Protein AF-A0A8S0FYY2-F1 (afdb_monomer_lite)

InterPro domains:
  IPR036135 MoeA, N-terminal and linker domain superfamily [SSF63882] (7-50)

Foldseek 3Di:
DDPCVPDDDPVRVVCVVVVPDDDDLDDDDDDPVPCVPHDDNDDDDDPDDDDPDD

Organism: Escherichia coli (NCBI:txid562)

Radius of gyration: 21.69 Å; chains: 1; bounding box: 48×32×58 Å

Secondary structure (DSSP, 8-state):
--TTTTPPPHHHHHHHHHHTPPPP-------GGG-TTPPPSS----SS------

Structure (mmCIF, N/CA/C/O backbone):
data_AF-A0A8S0FYY2-F1
#
_entry.id   AF-A0A8S0FYY2-F1
#
loop_
_atom_site.group_PDB
_atom_site.id
_atom_site.type_symbol
_atom_site.label_atom_id
_atom_site.label_alt_id
_atom_site.label_c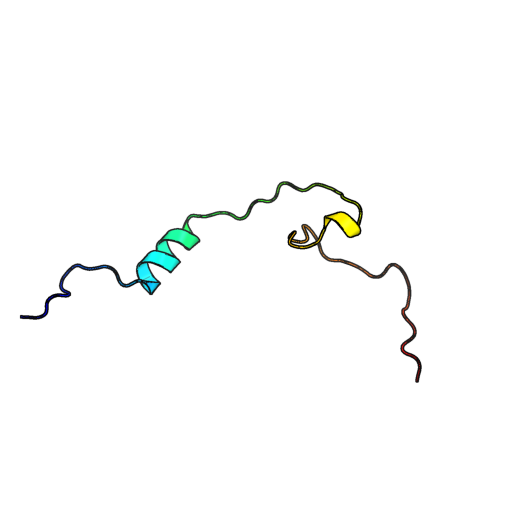omp_id
_atom_site.label_asym_id
_atom_site.label_entity_id
_atom_site.label_seq_id
_atom_site.pdbx_PDB_ins_code
_atom_site.Cartn_x
_atom_site.Cartn_y
_atom_site.Cartn_z
_atom_site.occupancy
_atom_site.B_iso_or_equiv
_atom_site.auth_seq_id
_atom_site.auth_comp_id
_atom_site.auth_asym_id
_atom_site.auth_atom_id
_atom_site.pdbx_PDB_model_num
ATOM 1 N N . MET A 1 1 ? 34.845 -22.702 -23.270 1.00 44.88 1 MET A N 1
ATOM 2 C CA . MET A 1 1 ? 34.176 -21.531 -23.870 1.00 44.88 1 MET A CA 1
ATOM 3 C C . MET A 1 1 ? 32.962 -21.258 -23.003 1.00 44.88 1 MET A C 1
ATOM 5 O O . MET A 1 1 ? 32.149 -22.158 -22.839 1.00 44.88 1 MET A O 1
ATOM 9 N N . GLU A 1 2 ? 32.952 -20.129 -22.305 1.00 49.94 2 GLU A N 1
ATOM 10 C CA . GLU A 1 2 ? 32.018 -19.837 -21.212 1.00 49.94 2 GLU A CA 1
ATOM 11 C C . GLU A 1 2 ? 30.642 -19.456 -21.786 1.00 49.94 2 GLU A C 1
ATOM 13 O O . GLU A 1 2 ? 30.524 -18.502 -22.545 1.00 49.94 2 GLU A O 1
ATOM 18 N N . PHE A 1 3 ? 29.606 -20.244 -21.488 1.00 59.88 3 PHE A N 1
ATOM 19 C CA . PHE A 1 3 ? 28.280 -20.206 -22.136 1.00 59.88 3 PHE A CA 1
ATOM 20 C C . PHE A 1 3 ? 27.404 -18.993 -21.746 1.00 59.88 3 PHE A C 1
ATOM 22 O O . PHE A 1 3 ? 26.224 -18.935 -22.079 1.00 59.88 3 PHE A O 1
ATOM 29 N N . THR A 1 4 ? 27.966 -18.034 -21.012 1.00 62.00 4 THR A N 1
ATOM 30 C CA . THR A 1 4 ? 27.265 -16.896 -20.395 1.00 62.00 4 THR A CA 1
ATOM 31 C C . THR A 1 4 ? 27.591 -15.556 -21.053 1.00 62.00 4 THR A C 1
ATOM 33 O O . THR A 1 4 ? 27.073 -14.524 -20.627 1.00 62.00 4 THR A O 1
ATOM 36 N N . THR A 1 5 ? 28.424 -15.535 -22.099 1.00 58.12 5 THR A N 1
ATOM 37 C CA . THR A 1 5 ? 28.805 -14.293 -22.781 1.00 58.12 5 THR A CA 1
ATOM 38 C C . THR A 1 5 ? 27.588 -13.683 -23.495 1.00 58.12 5 THR A C 1
ATOM 40 O O . THR A 1 5 ? 27.210 -14.123 -24.576 1.00 58.12 5 THR A O 1
ATOM 43 N N . GLY A 1 6 ? 26.957 -12.680 -22.872 1.00 70.56 6 GLY A N 1
ATOM 44 C CA . GLY A 1 6 ? 25.817 -11.932 -23.425 1.00 70.56 6 GLY A CA 1
ATOM 45 C C . GLY A 1 6 ? 24.465 -12.146 -22.731 1.00 70.56 6 GLY A C 1
ATOM 46 O O . GLY A 1 6 ? 23.487 -11.525 -23.143 1.00 70.56 6 GLY A O 1
ATOM 47 N N . LEU A 1 7 ? 24.381 -12.980 -21.687 1.00 87.25 7 LEU A N 1
ATOM 48 C CA . LEU A 1 7 ? 23.153 -13.135 -20.899 1.00 87.25 7 LEU A CA 1
ATOM 49 C C . LEU A 1 7 ? 23.080 -12.103 -19.768 1.00 87.25 7 LEU A C 1
ATOM 51 O O . LEU A 1 7 ? 24.077 -11.787 -19.122 1.00 87.25 7 LEU A O 1
ATOM 55 N N . MET A 1 8 ? 21.875 -11.598 -19.515 1.00 87.06 8 MET A N 1
ATOM 56 C CA . MET A 1 8 ? 21.597 -10.720 -18.382 1.00 87.06 8 MET A CA 1
ATOM 57 C C . MET A 1 8 ? 21.424 -11.558 -17.111 1.00 87.06 8 MET A C 1
ATOM 59 O O . MET A 1 8 ? 20.719 -12.568 -17.127 1.00 87.06 8 MET A O 1
ATOM 63 N N . SER A 1 9 ? 22.050 -11.139 -16.007 1.00 91.25 9 SER A N 1
ATOM 64 C CA . SER A 1 9 ? 21.814 -11.772 -14.706 1.00 91.25 9 SER A CA 1
ATOM 65 C C . SER A 1 9 ? 20.381 -11.512 -14.230 1.00 91.25 9 SER A C 1
ATOM 67 O O . SER A 1 9 ? 19.787 -10.486 -14.572 1.00 91.25 9 SER A O 1
ATOM 69 N N . LEU A 1 10 ? 19.833 -12.414 -13.414 1.00 93.38 10 LEU A N 1
ATOM 70 C CA . LEU A 1 10 ? 18.505 -12.224 -12.828 1.00 93.38 10 LEU A CA 1
ATOM 71 C C . LEU A 1 10 ? 18.423 -10.916 -12.026 1.00 93.38 10 LEU A C 1
ATOM 73 O O . LEU A 1 10 ? 17.465 -10.166 -12.187 1.00 93.38 10 LEU A O 1
ATOM 77 N N . ASP A 1 11 ? 19.442 -10.612 -11.221 1.00 95.69 11 ASP A N 1
ATOM 78 C CA . ASP A 1 11 ? 19.491 -9.386 -10.420 1.00 95.69 11 ASP A CA 1
ATOM 79 C C . ASP A 1 11 ? 19.538 -8.132 -11.297 1.00 95.69 11 ASP A C 1
ATOM 81 O O . ASP A 1 11 ? 18.862 -7.143 -11.012 1.00 95.69 11 ASP A O 1
ATOM 85 N N . THR A 1 12 ? 20.298 -8.163 -12.397 1.00 94.50 12 THR A N 1
ATOM 86 C CA . THR A 1 12 ? 20.318 -7.063 -13.373 1.00 94.50 12 THR A CA 1
ATOM 87 C C . THR A 1 12 ? 18.938 -6.875 -13.994 1.00 94.50 12 THR A C 1
ATOM 89 O O . THR A 1 12 ? 18.444 -5.753 -14.031 1.00 94.50 12 THR A O 1
ATOM 92 N N . ALA A 1 13 ? 18.293 -7.960 -14.429 1.00 95.81 13 ALA A N 1
ATOM 93 C CA . ALA A 1 13 ? 16.966 -7.901 -15.032 1.00 95.81 13 ALA A CA 1
ATOM 94 C C . ALA A 1 13 ? 15.917 -7.355 -14.056 1.00 95.81 13 ALA A C 1
ATOM 96 O O . ALA A 1 13 ? 15.124 -6.489 -14.419 1.00 95.81 13 ALA A O 1
ATOM 97 N N . LEU A 1 14 ? 15.943 -7.817 -12.804 1.00 97.31 14 LEU A N 1
ATOM 98 C CA . LEU A 1 14 ? 15.007 -7.383 -11.774 1.00 97.31 14 LEU A CA 1
ATOM 99 C C . LEU A 1 14 ? 15.172 -5.894 -11.454 1.00 97.31 14 LEU A C 1
ATOM 101 O O . LEU A 1 14 ? 14.185 -5.160 -11.437 1.00 97.31 14 LEU A O 1
ATOM 105 N N . ASN A 1 15 ? 16.409 -5.434 -11.254 1.00 97.06 15 ASN A N 1
ATOM 106 C CA . ASN A 1 15 ? 16.684 -4.022 -10.996 1.00 97.06 15 ASN A CA 1
ATOM 107 C C . ASN A 1 15 ? 16.277 -3.137 -12.181 1.00 97.06 15 ASN A C 1
ATOM 109 O O . ASN A 1 15 ? 15.639 -2.104 -11.983 1.00 97.06 15 ASN A O 1
ATOM 113 N N . GLU A 1 16 ? 16.575 -3.560 -13.413 1.00 96.56 16 GLU A N 1
ATOM 114 C CA . GLU A 1 16 ? 16.162 -2.851 -14.629 1.00 96.56 16 GLU A CA 1
ATOM 115 C C . GLU A 1 16 ? 14.639 -2.722 -14.723 1.00 96.56 16 GLU A C 1
ATOM 117 O O . GLU A 1 16 ? 14.127 -1.633 -14.987 1.00 96.56 16 GLU A O 1
ATOM 122 N N . MET A 1 17 ? 13.900 -3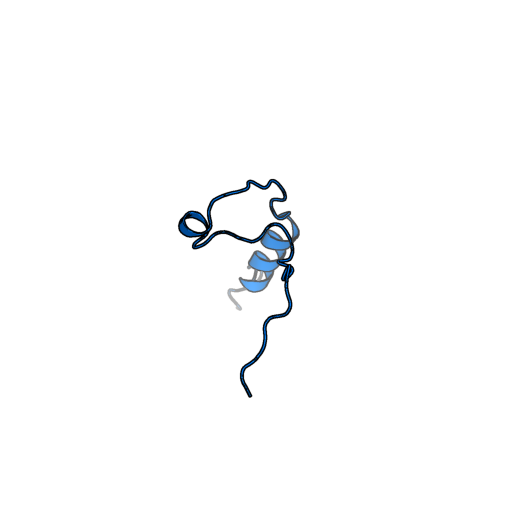.804 -14.461 1.00 97.50 17 MET A N 1
ATOM 123 C CA . MET A 1 17 ? 12.437 -3.787 -14.478 1.00 97.50 17 MET A CA 1
ATOM 124 C C . MET A 1 17 ? 11.875 -2.841 -13.414 1.00 97.50 17 MET A C 1
ATOM 126 O O . MET A 1 17 ? 11.056 -1.979 -13.734 1.00 97.50 17 MET A O 1
ATOM 130 N N . LEU A 1 18 ? 12.332 -2.963 -12.165 1.00 97.69 18 LEU A N 1
ATOM 131 C CA . LEU A 1 18 ? 11.836 -2.150 -11.053 1.00 97.69 18 LEU A CA 1
ATOM 132 C C . LEU A 1 18 ? 12.210 -0.668 -11.194 1.00 97.69 18 LEU A C 1
ATOM 134 O O . LEU A 1 18 ? 11.429 0.183 -10.782 1.00 97.69 18 LEU A O 1
ATOM 138 N N . SER A 1 19 ? 13.336 -0.342 -11.840 1.00 97.69 19 SER A N 1
ATOM 139 C CA . SER A 1 19 ? 13.771 1.049 -12.054 1.00 97.69 19 SER A CA 1
ATOM 140 C C . SER A 1 19 ? 12.815 1.883 -12.917 1.00 97.69 19 SER A C 1
ATOM 142 O O . SER A 1 19 ? 12.846 3.111 -12.868 1.00 97.69 19 SER A O 1
ATOM 144 N N . ARG A 1 20 ? 11.966 1.225 -13.715 1.00 97.88 20 ARG A N 1
ATOM 145 C CA . ARG A 1 20 ? 11.032 1.868 -14.655 1.00 97.88 20 ARG A CA 1
ATOM 146 C C . ARG A 1 20 ? 9.595 1.893 -14.144 1.00 97.88 20 ARG A C 1
ATOM 148 O O . ARG A 1 20 ? 8.746 2.532 -14.761 1.00 97.88 20 ARG A O 1
ATOM 155 N N . VAL A 1 21 ? 9.304 1.170 -13.064 1.00 97.81 21 VAL A N 1
ATOM 156 C CA . VAL A 1 21 ? 7.960 1.079 -12.493 1.00 97.81 21 VAL A CA 1
ATOM 157 C C . VAL A 1 21 ? 7.800 2.157 -11.430 1.00 97.81 21 VAL A C 1
ATOM 159 O O . VAL A 1 21 ? 8.536 2.195 -10.449 1.00 97.81 21 VAL A O 1
ATOM 162 N N . THR A 1 22 ? 6.785 3.001 -11.593 1.00 97.62 22 THR A N 1
ATOM 163 C CA . THR A 1 22 ? 6.370 3.948 -10.554 1.00 97.62 22 THR A CA 1
ATOM 164 C C . THR A 1 22 ? 5.274 3.309 -9.697 1.00 97.62 22 THR A C 1
ATOM 166 O O . THR A 1 22 ? 4.310 2.785 -10.265 1.00 97.62 22 THR A O 1
ATOM 169 N N . PRO A 1 23 ? 5.370 3.346 -8.354 1.00 97.75 23 PRO A N 1
ATOM 170 C CA . PRO A 1 23 ? 4.298 2.873 -7.481 1.00 97.75 23 PRO A CA 1
ATOM 171 C C . PRO A 1 23 ? 2.962 3.575 -7.764 1.00 97.75 23 PRO A C 1
ATOM 173 O O . PRO A 1 23 ? 2.926 4.765 -8.078 1.00 97.75 23 PRO A O 1
ATOM 176 N N . LEU A 1 24 ? 1.852 2.848 -7.620 1.00 98.12 24 LEU A N 1
ATOM 177 C CA . LEU A 1 24 ? 0.516 3.440 -7.708 1.00 98.12 24 LEU A CA 1
ATOM 178 C C . LEU A 1 24 ? 0.271 4.366 -6.511 1.00 98.12 24 LEU A C 1
ATOM 180 O O . LEU A 1 24 ? 0.496 3.974 -5.369 1.00 98.12 24 LEU A O 1
ATOM 184 N N . THR A 1 25 ? -0.226 5.574 -6.781 1.00 98.12 25 THR A N 1
ATOM 185 C CA . THR A 1 25 ? -0.534 6.593 -5.758 1.00 98.12 25 THR A CA 1
ATOM 186 C C . THR A 1 25 ? -2.028 6.873 -5.603 1.00 98.12 25 THR A C 1
ATOM 188 O O . THR A 1 25 ? -2.430 7.582 -4.683 1.00 98.12 25 THR A O 1
ATOM 191 N N . ALA A 1 26 ? -2.868 6.327 -6.488 1.00 98.31 26 ALA A N 1
ATOM 192 C CA . ALA A 1 26 ? -4.314 6.377 -6.313 1.00 98.31 26 ALA A CA 1
ATOM 193 C C . ALA A 1 26 ? -4.710 5.619 -5.037 1.00 98.31 26 ALA A C 1
ATOM 195 O O . ALA A 1 26 ? -4.181 4.542 -4.759 1.00 98.31 26 ALA A O 1
ATOM 196 N N . GLN A 1 27 ? -5.654 6.176 -4.280 1.00 98.62 27 GLN A N 1
ATOM 197 C CA . GLN A 1 27 ? -6.067 5.640 -2.987 1.00 98.62 27 GLN A CA 1
ATOM 198 C C . GLN A 1 27 ? -7.587 5.551 -2.866 1.00 98.62 27 GLN A C 1
ATOM 200 O O . GLN A 1 27 ? -8.3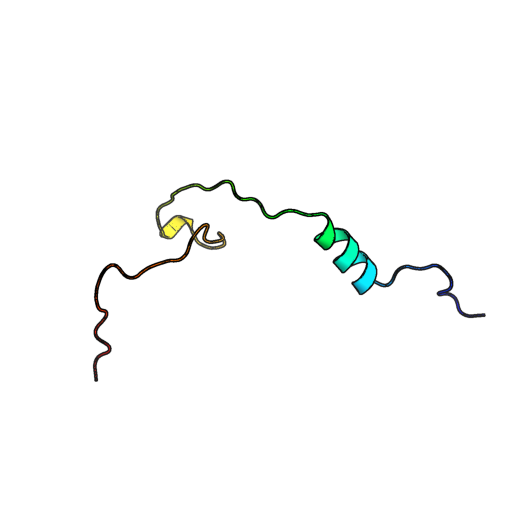30 6.267 -3.535 1.00 98.62 27 GLN A O 1
ATOM 205 N N . GLU A 1 28 ? -8.031 4.699 -1.951 1.00 98.44 28 GLU A N 1
ATOM 206 C CA . GLU A 1 28 ? -9.418 4.576 -1.518 1.00 98.44 28 GLU A CA 1
ATOM 207 C C . GLU A 1 28 ? -9.465 4.401 0.005 1.00 98.44 28 GLU A C 1
ATOM 209 O O . GLU A 1 28 ? -8.485 3.982 0.623 1.00 98.44 28 GLU A O 1
ATOM 214 N N . THR A 1 29 ? -10.602 4.727 0.618 1.00 98.44 29 THR A N 1
ATOM 215 C CA . THR A 1 29 ? -10.821 4.560 2.059 1.00 98.44 29 THR A CA 1
ATOM 216 C C . THR A 1 29 ? -11.820 3.438 2.284 1.00 98.44 29 THR A C 1
ATOM 218 O O . THR A 1 29 ? -12.948 3.499 1.801 1.00 98.44 29 THR A O 1
ATOM 221 N N . LEU A 1 30 ? -11.402 2.421 3.035 1.00 98.38 30 LEU A N 1
ATOM 222 C CA . LEU A 1 30 ? -12.171 1.203 3.277 1.00 98.38 30 LEU A CA 1
ATOM 223 C C . LEU A 1 30 ? -12.279 0.911 4.782 1.00 98.38 30 LEU A C 1
ATOM 225 O O . LEU A 1 30 ? -11.405 1.321 5.552 1.00 98.38 30 LEU A O 1
ATOM 229 N N . PRO A 1 31 ? -13.311 0.172 5.227 1.00 98.69 31 PRO A N 1
ATOM 230 C CA . PRO A 1 31 ? -13.360 -0.386 6.575 1.00 98.69 31 PRO A CA 1
ATOM 231 C C . PRO A 1 31 ? -12.224 -1.391 6.822 1.00 98.69 31 PRO A C 1
ATOM 233 O O . PRO A 1 31 ? -11.884 -2.176 5.939 1.00 98.69 31 PRO A O 1
ATOM 236 N N . LEU A 1 32 ? -11.707 -1.452 8.056 1.00 98.31 32 LEU A N 1
ATOM 237 C CA . LEU A 1 32 ? -10.518 -2.250 8.413 1.00 98.31 32 LEU A CA 1
ATOM 238 C C . LEU A 1 32 ? -10.598 -3.734 8.017 1.00 98.31 32 LEU A C 1
ATOM 240 O O . LEU A 1 32 ? -9.599 -4.314 7.600 1.00 98.31 32 LEU A O 1
ATOM 244 N N . VAL A 1 33 ? -11.784 -4.346 8.101 1.00 98.31 33 VAL A N 1
ATOM 245 C CA . VAL A 1 33 ? -12.000 -5.762 7.748 1.00 98.31 33 VAL A CA 1
ATOM 246 C C . VAL A 1 33 ? -11.715 -6.067 6.269 1.00 98.31 33 VAL A C 1
ATOM 248 O O . VAL A 1 33 ? -11.427 -7.207 5.921 1.00 98.31 33 VAL A O 1
ATOM 251 N N . GLN A 1 34 ? -11.751 -5.055 5.398 1.00 98.62 34 GLN A N 1
ATOM 252 C CA . GLN A 1 34 ? -11.469 -5.179 3.965 1.00 98.62 34 GLN A CA 1
ATOM 253 C C . GLN A 1 34 ? -10.014 -4.828 3.609 1.00 98.62 34 GLN A C 1
ATOM 255 O O . GLN A 1 34 ? -9.618 -4.953 2.452 1.00 98.62 34 GLN A O 1
ATOM 260 N N . CYS A 1 35 ? -9.207 -4.393 4.581 1.00 98.38 35 CYS A N 1
ATOM 261 C CA . CYS A 1 35 ? -7.849 -3.906 4.337 1.00 98.38 35 CYS A CA 1
ATOM 262 C C . CYS A 1 35 ? -6.773 -5.006 4.359 1.00 98.38 35 CYS A C 1
ATOM 264 O O . CYS A 1 35 ? -5.609 -4.715 4.088 1.00 98.38 35 CYS A O 1
ATOM 266 N N . PHE A 1 36 ? -7.114 -6.262 4.669 1.00 98.38 36 PHE A N 1
ATOM 267 C CA . PHE A 1 36 ? -6.132 -7.351 4.700 1.00 98.38 36 PHE A CA 1
ATOM 268 C C . PHE A 1 36 ? -5.466 -7.538 3.324 1.00 98.38 36 PHE A C 1
ATOM 270 O O . PHE A 1 36 ? -6.145 -7.718 2.316 1.00 98.38 36 PHE A O 1
ATOM 277 N N . GLY A 1 37 ? -4.131 -7.475 3.280 1.00 98.06 37 GLY A N 1
ATOM 278 C CA . GLY A 1 37 ? -3.342 -7.564 2.043 1.00 98.06 37 GLY A CA 1
ATOM 279 C C . GLY A 1 37 ? -3.256 -6.270 1.217 1.00 98.06 37 GLY A C 1
ATOM 280 O O . GLY A 1 37 ? -2.619 -6.273 0.165 1.00 98.06 37 GLY A O 1
ATOM 281 N N . ARG A 1 38 ? -3.865 -5.161 1.663 1.00 98.31 38 ARG A N 1
ATOM 282 C CA . ARG A 1 38 ? -3.732 -3.833 1.036 1.00 98.31 38 ARG A CA 1
ATOM 283 C C . ARG A 1 38 ? -2.483 -3.104 1.554 1.00 98.31 38 ARG A C 1
ATOM 285 O O . ARG A 1 38 ? -1.975 -3.416 2.628 1.00 98.31 38 ARG A O 1
ATOM 292 N N . ILE A 1 39 ? -2.015 -2.105 0.802 1.00 98.25 39 ILE A N 1
ATOM 293 C CA . ILE A 1 39 ? -0.910 -1.216 1.197 1.00 98.25 39 ILE A CA 1
ATOM 294 C C . ILE A 1 39 ? -1.491 0.094 1.735 1.00 98.25 39 ILE A C 1
ATOM 296 O O . ILE A 1 39 ? -2.421 0.642 1.140 1.00 98.25 39 ILE A O 1
ATOM 300 N N . LEU A 1 40 ? -0.959 0.587 2.856 1.00 98.19 40 LEU A N 1
ATOM 301 C CA . LEU A 1 40 ? -1.332 1.894 3.397 1.00 98.19 40 LEU A CA 1
ATOM 302 C C . LEU A 1 40 ? -0.894 3.007 2.440 1.00 98.19 40 LEU A C 1
ATOM 304 O O . LEU A 1 40 ? 0.254 3.039 2.006 1.00 98.19 40 LEU A O 1
ATOM 308 N N . ALA A 1 41 ? -1.810 3.927 2.141 1.00 98.44 41 ALA A N 1
ATOM 309 C CA . ALA A 1 41 ? -1.519 5.092 1.308 1.00 98.44 41 ALA A CA 1
ATOM 310 C C . ALA A 1 41 ? -0.822 6.225 2.087 1.00 98.44 41 ALA A C 1
ATOM 312 O O . ALA A 1 41 ? -0.172 7.079 1.489 1.00 98.44 41 ALA A O 1
ATOM 313 N N . SER A 1 42 ? -0.952 6.232 3.415 1.00 98.25 42 SER A N 1
ATOM 314 C CA . SER A 1 42 ? -0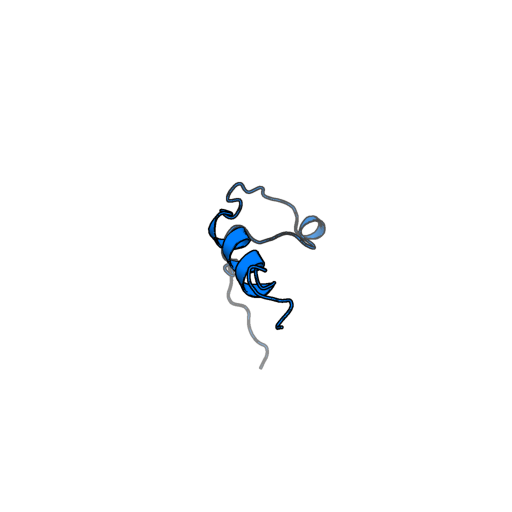.368 7.227 4.315 1.00 98.25 42 SER A CA 1
ATOM 315 C C . SER A 1 42 ? -0.076 6.618 5.685 1.00 98.25 42 SER A C 1
ATOM 317 O O . SER A 1 42 ? -0.640 5.580 6.044 1.00 98.25 42 SER A O 1
ATOM 319 N N . ASP A 1 43 ? 0.754 7.301 6.469 1.00 98.44 43 ASP A N 1
ATOM 320 C CA . ASP A 1 43 ? 1.063 6.919 7.846 1.00 98.44 43 ASP A CA 1
ATOM 321 C C . ASP A 1 43 ? -0.203 6.828 8.713 1.00 98.44 43 ASP A C 1
ATOM 323 O O . ASP A 1 43 ? -1.148 7.609 8.565 1.00 98.44 43 ASP A O 1
ATOM 327 N N . VAL A 1 44 ? -0.207 5.878 9.651 1.00 97.56 44 VAL A N 1
ATOM 328 C CA . VAL A 1 44 ? -1.258 5.746 10.666 1.00 97.56 44 VAL A CA 1
ATOM 329 C C . VAL A 1 44 ? -0.786 6.441 11.934 1.00 97.56 44 VAL A C 1
ATOM 331 O O . VAL A 1 44 ? 0.187 6.023 12.557 1.00 97.56 44 VAL A O 1
ATOM 334 N N . VAL A 1 45 ? -1.496 7.495 12.327 1.00 97.56 45 VAL A N 1
ATOM 335 C CA . VAL A 1 45 ? -1.196 8.277 13.530 1.00 97.56 45 VAL A CA 1
ATOM 336 C C . VAL A 1 45 ? -2.216 7.938 14.608 1.00 97.56 45 VAL A C 1
ATOM 338 O O . VAL A 1 45 ? -3.420 7.948 14.347 1.00 97.56 45 VAL A O 1
ATOM 341 N N . SER A 1 46 ? -1.747 7.638 15.822 1.00 96.44 46 SER A N 1
ATOM 342 C CA . SER A 1 46 ? -2.655 7.415 16.947 1.00 96.44 46 SER A CA 1
ATOM 343 C C . SER A 1 46 ? -3.374 8.722 17.296 1.00 96.44 46 SER A C 1
ATOM 345 O O . SER A 1 46 ? -2.704 9.724 17.546 1.00 96.44 46 SER A O 1
ATOM 347 N N . PRO A 1 47 ? -4.715 8.742 17.355 1.00 96.62 47 PRO A N 1
ATOM 348 C CA . PRO A 1 47 ? -5.457 9.935 17.757 1.00 96.62 47 PRO A CA 1
ATOM 349 C C . PRO A 1 47 ? -5.477 10.139 19.281 1.00 96.62 47 PRO A C 1
ATOM 351 O O . PRO A 1 47 ? -6.054 11.110 19.760 1.00 96.62 47 PRO A O 1
ATOM 354 N N . LEU A 1 48 ? -4.918 9.197 20.043 1.00 95.25 48 LEU A N 1
ATOM 355 C CA . LEU A 1 48 ? -4.981 9.150 21.499 1.00 95.25 48 LEU A CA 1
ATOM 356 C C . LEU A 1 48 ? -3.713 8.534 22.090 1.00 95.25 48 LEU A C 1
ATOM 358 O O . LEU A 1 48 ? -3.040 7.728 21.441 1.00 95.25 48 LEU A O 1
ATOM 362 N N . ASP A 1 49 ? -3.419 8.887 23.337 1.00 94.00 49 ASP A N 1
ATOM 363 C CA . ASP A 1 49 ? -2.359 8.243 24.102 1.00 94.00 49 ASP A CA 1
ATOM 364 C C .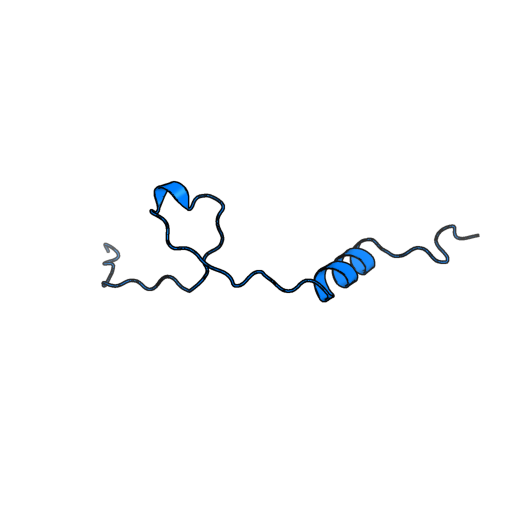 ASP A 1 49 ? -2.757 6.802 24.417 1.00 94.00 49 ASP A C 1
ATOM 366 O O . ASP A 1 49 ? -3.825 6.526 24.970 1.00 94.00 49 ASP A O 1
ATOM 370 N N . VAL A 1 50 ? -1.886 5.863 24.061 1.00 92.56 50 VAL A N 1
ATOM 371 C CA . VAL A 1 50 ? -2.084 4.447 24.361 1.00 92.56 50 VAL A CA 1
ATOM 372 C C . VAL A 1 50 ? -1.275 4.132 25.610 1.00 92.56 50 VAL A C 1
ATOM 374 O O . VAL A 1 50 ? -0.054 4.003 25.548 1.00 92.56 50 VAL A O 1
ATOM 377 N N . GLN A 1 51 ? -1.952 4.027 26.756 1.00 84.50 51 GLN A N 1
ATOM 378 C CA . GLN A 1 51 ? -1.302 3.635 28.003 1.00 84.50 51 GLN A CA 1
ATOM 379 C C . GLN A 1 51 ? -0.717 2.227 27.837 1.00 84.50 51 GLN A C 1
ATOM 381 O O . GLN A 1 51 ? -1.446 1.245 27.686 1.00 84.50 51 GLN A O 1
ATOM 386 N N . THR A 1 52 ? 0.604 2.109 27.906 1.00 77.00 52 THR A N 1
ATOM 387 C CA . THR A 1 52 ? 1.250 0.815 28.108 1.00 77.00 52 THR A CA 1
ATOM 388 C C . THR A 1 52 ? 1.097 0.482 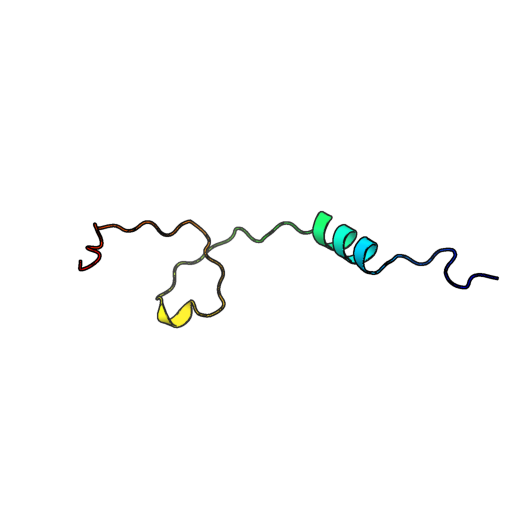29.586 1.00 77.00 52 THR A C 1
ATOM 390 O O . THR A 1 52 ? 1.672 1.172 30.425 1.00 77.00 52 THR A O 1
ATOM 393 N N . GLY A 1 53 ? 0.263 -0.501 29.923 1.00 75.25 53 GLY A N 1
ATOM 394 C CA . GLY A 1 53 ? 0.100 -0.937 31.309 1.00 75.25 53 GLY A CA 1
ATOM 395 C C . GLY A 1 53 ? 1.434 -1.432 31.869 1.00 75.25 53 GLY A C 1
ATOM 396 O O . GLY A 1 53 ? 1.911 -2.487 31.456 1.00 75.25 53 GLY A O 1
ATOM 397 N N . VAL A 1 54 ? 2.018 -0.651 32.778 1.00 59.53 54 VAL A N 1
ATOM 398 C CA . VAL A 1 54 ? 3.117 -1.019 33.680 1.00 59.53 54 VAL A CA 1
ATOM 399 C C . VAL A 1 54 ? 2.732 -0.637 35.097 1.00 59.53 54 VAL A C 1
ATOM 401 O O . VAL A 1 54 ? 2.038 0.396 35.251 1.00 59.53 54 VAL A O 1
#

pLDDT: mean 90.71, std 13.86, range [44.88, 98.69]

Sequence (54 aa):
MEFTTGLMSLDTALNEMLSRVTPLTAQETLPLVQCFGRILASDVVSPLDVQTGV